Protein AF-R6ZSD1-F1 (afdb_monomer)

Radius of gyration: 19.57 Å; Cα contacts (8 Å, |Δi|>4): 59; chains: 1; bounding box: 49×36×55 Å

Mean predicted aligned error: 13.74 Å

Foldseek 3Di:
DDDDDDDDDDDVVPVCVPDDPCCVVVVDDDDDDDDPDPPCPPDPDDDPVDDLVVLALAEAEDELADDPVNQVVVVVCLVPDPRDPNRSVNYHYYYPPCRPHPDDPPDD

Secondary structure (DSSP, 8-state):
-----------GGGTTSS--TTHHHHT----------TT-TT---------GGGGTT-EEEEPTT--HHHHHHHHHHHHHSSS-HHHHTT-EEEE-TTTT-SS-----

Solvent-accessible surface area (backbone atoms only — not comparable to full-atom values): 7546 Å² total; per-residue (Å²): 134,87,81,82,81,84,81,84,82,75,68,72,80,58,83,55,78,82,70,71,84,60,55,81,75,66,69,74,87,83,88,88,83,79,87,91,49,99,85,56,82,86,64,90,74,84,87,76,84,74,61,68,74,80,45,51,62,36,74,46,70,37,59,36,84,60,50,71,71,56,51,54,51,52,52,48,54,60,69,73,42,91,61,55,65,83,34,56,76,42,45,45,81,44,73,31,96,47,54,82,50,95,66,77,84,78,84,128

Structure (mmCIF, N/CA/C/O backbone):
data_AF-R6ZSD1-F1
#
_entry.id   AF-R6ZSD1-F1
#
loop_
_atom_site.group_PDB
_atom_site.id
_atom_site.type_symbol
_atom_site.label_atom_id
_atom_site.label_alt_id
_atom_site.label_comp_id
_atom_site.label_asym_id
_atom_site.label_entity_id
_atom_site.label_seq_id
_atom_site.pdbx_PDB_ins_code
_atom_site.Cartn_x
_atom_site.Cartn_y
_atom_site.Cartn_z
_atom_site.occupancy
_atom_site.B_iso_or_equiv
_atom_site.auth_seq_id
_atom_site.auth_comp_id
_atom_site.auth_asym_id
_atom_site.auth_atom_id
_atom_site.pdbx_PDB_model_num
ATOM 1 N N . MET A 1 1 ? 34.520 -17.241 -35.904 1.00 38.81 1 MET A N 1
ATOM 2 C CA . MET A 1 1 ? 34.712 -17.523 -34.466 1.00 38.81 1 MET A CA 1
ATOM 3 C C . MET A 1 1 ? 33.345 -17.784 -33.869 1.00 38.81 1 MET A C 1
ATOM 5 O O . MET A 1 1 ? 32.506 -16.897 -33.919 1.00 38.81 1 MET A O 1
ATOM 9 N N . THR A 1 2 ? 33.086 -19.007 -33.418 1.00 40.81 2 THR A N 1
ATOM 10 C CA . THR A 1 2 ? 31.805 -19.404 -32.820 1.00 40.81 2 THR A CA 1
ATOM 11 C C . THR A 1 2 ? 31.854 -19.056 -31.338 1.00 40.81 2 THR A C 1
ATOM 13 O O . THR A 1 2 ? 32.604 -19.665 -30.580 1.00 40.81 2 THR A O 1
ATOM 16 N N . SER A 1 3 ? 31.120 -18.023 -30.936 1.00 41.31 3 SER A N 1
ATOM 17 C CA . SER A 1 3 ? 31.063 -17.571 -29.547 1.00 41.31 3 SER A CA 1
ATOM 18 C C . SER A 1 3 ? 30.230 -18.559 -28.730 1.00 41.31 3 SER A C 1
ATOM 20 O O . SER A 1 3 ? 29.029 -18.690 -28.958 1.00 41.31 3 SER A O 1
ATOM 22 N N . VAL A 1 4 ? 30.857 -19.262 -27.786 1.00 51.38 4 VAL A N 1
ATOM 23 C CA . VAL A 1 4 ? 30.139 -20.049 -26.775 1.00 51.38 4 VAL A CA 1
ATOM 24 C C . VAL A 1 4 ? 29.550 -19.062 -25.769 1.00 51.38 4 VAL A C 1
ATOM 26 O O . VAL A 1 4 ? 30.288 -18.349 -25.092 1.00 51.38 4 VAL A O 1
ATOM 29 N N . VAL A 1 5 ? 28.221 -18.977 -25.710 1.00 44.88 5 VAL A N 1
ATOM 30 C CA . VAL A 1 5 ? 27.514 -18.135 -24.739 1.00 44.88 5 VAL A CA 1
ATOM 31 C C . VAL A 1 5 ? 27.425 -18.902 -23.424 1.00 44.88 5 VAL A C 1
ATOM 33 O O . VAL A 1 5 ? 26.706 -19.894 -23.324 1.00 44.88 5 VAL A O 1
ATOM 36 N N . GLU A 1 6 ? 28.168 -18.453 -22.414 1.00 41.72 6 GLU A N 1
ATOM 37 C CA . GLU A 1 6 ? 28.053 -18.971 -21.051 1.00 41.72 6 GLU A CA 1
ATOM 38 C C . GLU A 1 6 ? 26.753 -18.438 -20.425 1.00 41.72 6 GLU A C 1
ATOM 40 O O . GLU A 1 6 ? 26.621 -17.256 -20.099 1.00 41.72 6 GLU A O 1
ATOM 45 N N . MET A 1 7 ? 25.753 -19.310 -20.308 1.00 42.19 7 MET A N 1
ATOM 46 C CA . MET A 1 7 ? 24.445 -18.978 -19.752 1.00 42.19 7 MET A CA 1
ATOM 47 C C . MET A 1 7 ? 24.515 -19.053 -18.219 1.00 42.19 7 MET A C 1
ATOM 49 O O . MET A 1 7 ? 24.557 -20.138 -17.643 1.00 42.19 7 MET A O 1
ATOM 53 N N . LYS A 1 8 ? 24.537 -17.902 -17.536 1.00 42.59 8 LYS A N 1
ATOM 54 C CA . LYS A 1 8 ? 24.422 -17.846 -16.069 1.00 42.59 8 LYS A CA 1
ATOM 55 C C . LYS A 1 8 ? 22.952 -17.729 -15.680 1.00 42.59 8 LYS A C 1
ATOM 57 O O . LYS A 1 8 ? 22.385 -16.639 -15.677 1.00 42.59 8 LYS A O 1
ATOM 62 N N . CYS A 1 9 ? 22.332 -18.866 -15.377 1.00 40.88 9 CYS A N 1
ATOM 63 C CA . CYS A 1 9 ? 20.987 -18.917 -14.812 1.00 40.88 9 CYS A CA 1
ATOM 64 C C . CYS A 1 9 ? 21.050 -18.651 -13.303 1.00 40.88 9 CYS A C 1
ATOM 66 O O . CYS A 1 9 ? 21.786 -19.321 -12.580 1.00 40.88 9 CYS A O 1
ATOM 68 N N . TYR A 1 10 ? 20.264 -17.685 -12.830 1.00 46.38 10 TYR A N 1
ATOM 69 C CA . TYR A 1 10 ? 20.072 -17.438 -11.404 1.00 46.38 10 TYR A CA 1
ATOM 70 C C . TYR A 1 10 ? 18.799 -18.143 -10.940 1.00 46.38 10 TYR A C 1
ATOM 72 O O . TYR A 1 10 ? 17.725 -17.928 -11.499 1.00 46.38 10 TYR A O 1
ATOM 80 N N . ASP A 1 11 ? 18.925 -18.976 -9.911 1.00 47.25 11 ASP A N 1
ATOM 81 C CA . ASP A 1 11 ? 17.793 -19.628 -9.263 1.00 47.25 11 ASP A CA 1
ATOM 82 C C . ASP A 1 11 ? 16.957 -18.580 -8.511 1.00 47.25 11 ASP A C 1
ATOM 84 O O . ASP A 1 11 ? 17.327 -18.104 -7.438 1.00 47.25 11 ASP A O 1
ATOM 88 N N . THR A 1 12 ? 15.810 -18.198 -9.071 1.00 44.28 12 THR A N 1
ATOM 89 C CA . THR A 1 12 ? 14.929 -17.180 -8.484 1.00 44.28 12 THR A CA 1
ATOM 90 C C . THR A 1 12 ? 14.315 -17.613 -7.153 1.00 44.28 12 THR A C 1
ATOM 92 O O . THR A 1 12 ? 13.792 -16.763 -6.432 1.00 44.28 12 THR A O 1
ATOM 95 N N . THR A 1 13 ? 14.417 -18.892 -6.767 1.00 46.09 13 THR A N 1
ATOM 96 C CA . THR A 1 13 ? 14.027 -19.345 -5.423 1.00 46.09 13 THR A CA 1
ATOM 97 C C . THR A 1 13 ? 14.934 -18.761 -4.333 1.00 46.09 13 THR A C 1
ATOM 99 O O . THR A 1 13 ? 14.542 -18.728 -3.166 1.00 46.09 13 THR A O 1
ATOM 102 N N . VAL A 1 14 ? 16.118 -18.236 -4.690 1.00 43.38 14 VAL A N 1
ATOM 103 C CA . VAL A 1 14 ? 17.074 -17.635 -3.743 1.00 43.38 14 VAL A CA 1
ATOM 104 C C . VAL A 1 14 ? 16.883 -16.137 -3.511 1.00 43.38 14 VAL A C 1
ATOM 106 O O . VAL A 1 14 ? 17.308 -15.639 -2.471 1.00 43.38 14 VAL A O 1
ATOM 109 N N . LEU A 1 15 ? 16.160 -15.425 -4.387 1.00 46.31 15 LEU A N 1
ATOM 110 C CA . LEU A 1 15 ? 15.874 -13.979 -4.268 1.00 46.31 15 LEU A CA 1
ATOM 111 C C . LEU A 1 15 ? 14.844 -13.643 -3.167 1.00 46.31 15 LEU A C 1
ATOM 113 O O . LEU A 1 15 ? 14.271 -12.558 -3.108 1.00 46.31 15 LEU A O 1
ATOM 117 N N . GLY A 1 16 ? 14.609 -14.592 -2.268 1.00 44.56 16 GLY A N 1
ATOM 118 C CA . GLY A 1 16 ? 13.767 -14.461 -1.093 1.00 44.56 16 GLY A CA 1
ATOM 119 C C . GLY A 1 16 ? 14.111 -15.475 -0.008 1.00 44.56 16 GLY A C 1
ATOM 120 O O . GLY A 1 16 ? 13.228 -15.819 0.771 1.00 44.56 16 GLY A O 1
ATOM 121 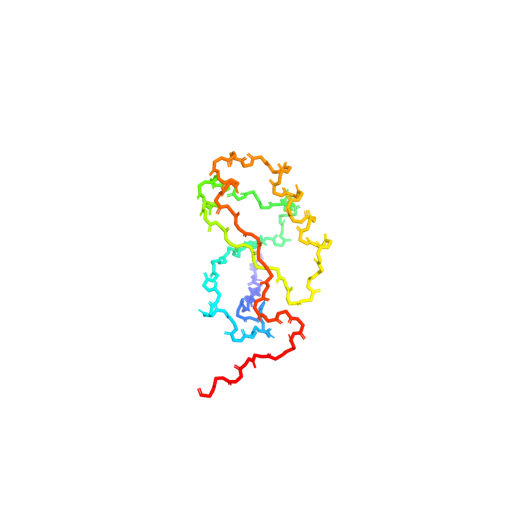N N . LYS A 1 17 ? 15.348 -15.995 0.035 1.00 39.41 17 LYS A N 1
ATOM 122 C CA . LYS A 1 17 ? 15.795 -16.999 1.019 1.00 39.41 17 LYS A CA 1
ATOM 123 C C . LYS A 1 17 ? 16.034 -16.385 2.406 1.00 39.41 17 LYS A C 1
ATOM 125 O O . LYS A 1 17 ? 17.141 -16.381 2.918 1.00 39.41 17 LYS A O 1
ATOM 130 N N . GLN A 1 18 ? 14.969 -15.845 2.983 1.00 45.56 18 GLN A N 1
ATOM 131 C CA . GLN A 1 18 ? 14.592 -15.935 4.396 1.00 45.56 18 GLN A CA 1
ATOM 132 C C . GLN A 1 18 ? 13.196 -15.307 4.498 1.00 45.56 18 GLN A C 1
ATOM 134 O O . GLN A 1 18 ? 13.009 -14.187 4.964 1.00 45.56 18 GLN A O 1
ATOM 139 N N . LYS A 1 19 ? 12.206 -16.001 3.933 1.00 50.28 19 LYS A N 1
ATOM 140 C CA . LYS A 1 19 ? 10.795 -15.614 4.008 1.00 50.28 19 LYS A CA 1
ATOM 141 C C . LYS A 1 19 ? 10.170 -16.404 5.148 1.00 50.28 19 LYS A C 1
ATOM 143 O O . LYS A 1 19 ? 10.218 -17.627 5.136 1.00 50.28 19 LYS A O 1
ATOM 148 N N . SER A 1 20 ? 9.675 -15.695 6.151 1.00 46.53 20 SER A N 1
ATOM 149 C CA . SER A 1 20 ? 8.941 -16.271 7.269 1.00 46.53 20 SER A CA 1
ATOM 150 C C . SER A 1 20 ? 7.602 -16.875 6.808 1.00 46.53 20 SER A C 1
ATOM 152 O O . SER A 1 20 ? 7.082 -16.516 5.749 1.00 46.53 20 SER A O 1
ATOM 154 N N . ASP A 1 21 ? 7.017 -17.737 7.644 1.00 51.78 21 ASP A N 1
ATOM 155 C CA . ASP A 1 21 ? 5.718 -18.410 7.453 1.00 51.78 21 ASP A CA 1
ATOM 156 C C . ASP A 1 21 ? 4.445 -17.532 7.232 1.00 51.78 21 ASP A C 1
ATOM 158 O O . ASP A 1 21 ? 3.426 -18.095 6.835 1.00 51.78 21 ASP A O 1
ATOM 162 N N . PRO A 1 22 ? 4.403 -16.189 7.417 1.00 53.38 22 PRO A N 1
ATOM 163 C CA . PRO A 1 22 ? 3.178 -15.386 7.241 1.00 53.38 22 PRO A CA 1
ATOM 164 C C . PRO A 1 22 ? 2.565 -15.334 5.844 1.00 53.38 22 PRO A C 1
ATOM 166 O O . PRO A 1 22 ? 1.481 -14.783 5.689 1.00 53.38 22 PRO A O 1
ATOM 169 N N . TRP A 1 23 ? 3.232 -15.860 4.820 1.00 56.97 23 TRP A N 1
ATOM 170 C CA . TRP A 1 23 ? 2.783 -15.741 3.431 1.00 56.97 23 TRP A CA 1
ATOM 171 C C . TRP A 1 23 ? 1.387 -16.345 3.205 1.00 56.97 23 TRP A C 1
ATOM 173 O O . TRP A 1 23 ? 0.504 -15.650 2.696 1.00 56.97 23 TRP A O 1
ATOM 183 N N . ASP A 1 24 ? 1.160 -17.598 3.604 1.00 52.72 24 ASP A N 1
ATOM 184 C CA . ASP A 1 24 ? -0.153 -18.240 3.430 1.00 52.72 24 ASP A CA 1
ATOM 185 C C . ASP A 1 24 ? -1.240 -17.563 4.277 1.00 52.72 24 ASP A C 1
ATOM 187 O O . ASP A 1 24 ? -2.421 -17.572 3.923 1.00 52.72 24 ASP A O 1
ATOM 191 N N . TYR A 1 25 ? -0.839 -16.923 5.377 1.00 54.56 25 TYR A N 1
ATOM 192 C CA . TYR A 1 25 ? -1.744 -16.195 6.257 1.00 54.56 25 TYR A CA 1
ATOM 193 C C . TYR A 1 25 ? -2.227 -14.875 5.634 1.00 54.56 25 TYR A C 1
ATOM 195 O O . TYR A 1 25 ? -3.399 -14.521 5.767 1.00 54.56 25 TYR A O 1
ATOM 203 N N . GLU A 1 26 ? -1.353 -14.154 4.927 1.00 54.00 26 GLU A N 1
ATOM 204 C CA . GLU A 1 26 ? -1.635 -12.802 4.423 1.00 54.00 26 GLU A CA 1
ATOM 205 C C . GLU A 1 26 ? -2.216 -12.773 2.993 1.00 54.00 26 GLU A C 1
ATOM 207 O O . GLU A 1 26 ? -2.629 -11.712 2.527 1.00 54.00 26 GLU A O 1
ATOM 212 N N . LYS A 1 27 ? -2.333 -13.932 2.317 1.00 60.88 27 LYS A N 1
ATOM 213 C CA . LYS A 1 27 ? -2.946 -14.097 0.974 1.00 60.88 27 LYS A CA 1
ATOM 214 C C . LYS A 1 27 ? -2.411 -13.112 -0.081 1.00 60.88 27 LYS A C 1
ATOM 216 O O . LYS A 1 27 ? -3.158 -12.591 -0.911 1.00 60.88 27 LYS A O 1
ATOM 221 N N . GLU A 1 28 ? -1.108 -12.852 -0.056 1.00 58.09 28 GLU A N 1
ATOM 222 C CA . GLU A 1 28 ? -0.469 -11.860 -0.925 1.00 58.09 28 GLU A CA 1
ATOM 223 C C . GLU A 1 28 ? -0.413 -12.291 -2.406 1.00 58.09 28 GLU A C 1
ATOM 225 O O . GLU A 1 28 ? -0.028 -13.417 -2.725 1.00 58.09 28 GLU A O 1
ATOM 230 N N . THR A 1 29 ? -0.684 -11.359 -3.331 1.00 57.94 29 THR A N 1
ATOM 231 C CA . THR A 1 29 ? -0.372 -11.508 -4.769 1.00 57.94 29 THR A CA 1
ATOM 232 C C . THR A 1 29 ? 0.926 -10.766 -5.097 1.00 57.94 29 THR A C 1
ATOM 234 O O . THR A 1 29 ? 1.060 -9.589 -4.770 1.00 57.94 29 THR A O 1
ATOM 237 N N . ARG A 1 30 ? 1.894 -11.429 -5.751 1.00 58.62 30 ARG A N 1
ATOM 238 C CA . ARG A 1 30 ? 3.207 -10.841 -6.085 1.00 58.6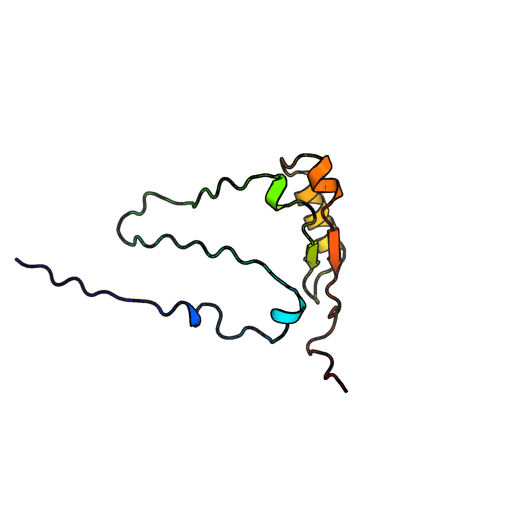2 30 ARG A CA 1
ATOM 239 C C . ARG A 1 30 ? 3.412 -10.715 -7.588 1.00 58.62 30 ARG A C 1
ATOM 241 O O . ARG A 1 30 ? 3.292 -11.696 -8.313 1.00 58.62 30 ARG A O 1
ATOM 248 N N . ILE A 1 31 ? 3.825 -9.528 -8.026 1.00 63.16 31 ILE A N 1
ATOM 249 C CA . ILE A 1 31 ? 4.297 -9.272 -9.389 1.00 63.16 31 ILE A CA 1
ATOM 250 C C . ILE A 1 31 ? 5.816 -9.093 -9.319 1.00 63.16 31 ILE A C 1
ATOM 252 O O . ILE A 1 31 ? 6.309 -8.062 -8.869 1.00 63.16 31 ILE A O 1
ATOM 256 N N . MET A 1 32 ? 6.568 -10.116 -9.728 1.00 59.88 32 MET A N 1
ATOM 257 C CA . MET A 1 32 ? 8.026 -10.041 -9.846 1.00 59.88 32 MET A CA 1
ATOM 258 C C . MET A 1 32 ? 8.385 -9.684 -11.285 1.00 59.88 32 MET A C 1
ATOM 260 O O . MET A 1 32 ? 8.097 -10.452 -12.199 1.00 59.88 32 MET A O 1
ATOM 264 N N . SER A 1 33 ? 9.026 -8.535 -11.477 1.00 57.94 33 SER A N 1
ATOM 265 C CA . SER A 1 33 ? 9.442 -8.064 -12.798 1.00 57.94 33 SER A CA 1
ATOM 266 C C . SER A 1 33 ? 10.957 -7.909 -12.825 1.00 57.94 33 SER A C 1
ATOM 268 O O . SER A 1 33 ? 11.529 -7.272 -11.943 1.00 57.94 33 SER A O 1
ATOM 270 N N . VAL A 1 34 ? 11.613 -8.518 -13.812 1.00 62.81 34 VAL A N 1
ATOM 271 C CA . VAL A 1 34 ? 13.075 -8.501 -13.954 1.00 62.81 34 VAL A CA 1
ATOM 272 C C . VAL A 1 34 ? 13.420 -8.124 -15.388 1.00 62.81 34 VAL A C 1
ATOM 274 O O . VAL A 1 34 ? 12.931 -8.742 -16.330 1.00 62.81 34 VAL A O 1
ATOM 277 N N . LEU A 1 35 ? 14.291 -7.128 -15.555 1.00 61.53 35 LEU A N 1
ATOM 278 C CA . LEU A 1 35 ? 14.908 -6.818 -16.842 1.00 61.53 35 LEU A CA 1
ATOM 279 C C . LEU A 1 35 ? 16.049 -7.816 -17.078 1.00 61.53 35 LEU A C 1
ATOM 281 O O . LEU A 1 35 ? 17.133 -7.680 -16.514 1.00 61.53 35 LEU A O 1
ATOM 285 N N . SER A 1 36 ? 15.819 -8.853 -17.882 1.00 59.34 36 SER A N 1
ATOM 286 C CA . SER A 1 36 ? 16.825 -9.886 -18.167 1.00 59.34 36 SER A CA 1
ATOM 287 C C . SER A 1 36 ? 17.767 -9.504 -19.316 1.00 59.34 36 SER A C 1
ATOM 289 O O . SER A 1 36 ? 17.986 -10.298 -20.225 1.00 59.34 36 SER A O 1
ATOM 291 N N . LEU A 1 37 ? 18.341 -8.297 -19.331 1.00 57.00 37 LEU A N 1
ATOM 292 C CA . LEU A 1 37 ? 19.237 -7.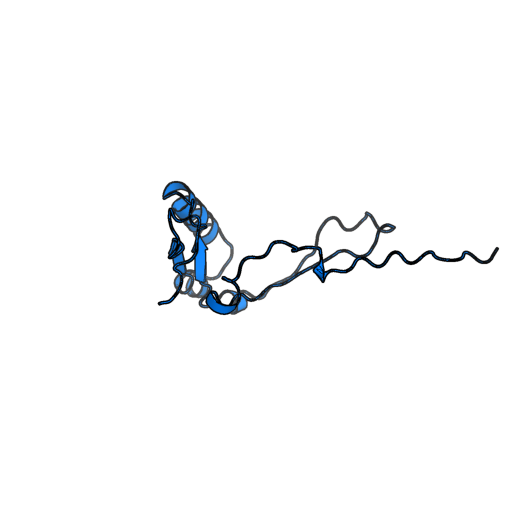899 -20.427 1.00 57.00 37 LEU A CA 1
ATOM 293 C C . LEU A 1 37 ? 20.487 -7.157 -19.933 1.00 57.00 37 LEU A C 1
ATOM 295 O O . LEU A 1 37 ? 20.480 -5.931 -19.851 1.00 57.00 37 LEU A O 1
ATOM 299 N N . PRO A 1 38 ? 21.611 -7.864 -19.694 1.00 52.16 38 PRO A N 1
ATOM 300 C CA . PRO A 1 38 ? 22.880 -7.223 -19.338 1.00 52.16 38 PRO A CA 1
ATOM 301 C C . PRO A 1 38 ? 23.486 -6.364 -20.468 1.00 52.16 38 PRO A C 1
ATOM 303 O O . PRO A 1 38 ? 24.389 -5.570 -20.210 1.00 52.16 38 PRO A O 1
ATOM 306 N N . TYR A 1 39 ? 22.990 -6.488 -21.707 1.00 50.75 39 TYR A N 1
ATOM 307 C CA . TYR A 1 39 ? 23.541 -5.818 -22.896 1.00 50.75 39 TYR A CA 1
ATOM 308 C C . TYR A 1 39 ? 22.716 -4.638 -23.421 1.00 50.75 39 TYR A C 1
ATOM 310 O O . TYR A 1 39 ? 23.178 -3.942 -24.320 1.00 50.75 39 TYR A O 1
ATOM 318 N N . ASN A 1 40 ? 21.523 -4.382 -22.876 1.00 50.19 40 ASN A N 1
ATOM 319 C CA . ASN A 1 40 ? 20.658 -3.300 -23.344 1.00 50.19 40 ASN A CA 1
ATOM 320 C C . ASN A 1 40 ? 20.330 -2.357 -22.180 1.00 50.19 40 ASN A C 1
ATOM 322 O O . ASN A 1 40 ? 19.246 -2.390 -21.610 1.00 50.19 40 ASN A O 1
ATOM 326 N N . ARG A 1 41 ? 21.313 -1.520 -21.815 1.00 54.19 41 ARG A N 1
ATOM 327 C CA . ARG A 1 41 ? 21.220 -0.515 -20.734 1.00 54.19 41 ARG A CA 1
ATOM 328 C C . ARG A 1 41 ? 20.232 0.623 -21.017 1.00 54.19 41 ARG A C 1
ATOM 330 O O . ARG A 1 41 ? 20.113 1.528 -20.206 1.00 54.19 41 ARG A O 1
ATOM 337 N N . ASN A 1 42 ? 19.538 0.598 -22.151 1.00 56.97 42 ASN A N 1
ATOM 338 C CA . ASN A 1 42 ? 18.702 1.711 -22.599 1.00 56.97 42 ASN A CA 1
ATOM 339 C C . ASN A 1 42 ? 17.309 1.736 -21.948 1.00 56.97 42 ASN A C 1
ATOM 341 O O . ASN A 1 42 ? 16.522 2.630 -22.239 1.00 56.97 42 ASN A O 1
ATOM 345 N N . TRP A 1 43 ? 16.982 0.749 -21.112 1.00 56.22 43 TRP A N 1
ATOM 346 C CA . TRP A 1 43 ? 15.676 0.622 -20.472 1.00 56.22 43 TRP A CA 1
ATOM 347 C C . TRP A 1 43 ? 15.882 0.708 -18.960 1.00 56.22 43 TRP A C 1
ATOM 349 O O . TRP A 1 43 ? 16.267 -0.267 -18.321 1.00 56.22 43 TRP A O 1
ATOM 359 N N . GLU A 1 44 ? 15.683 1.903 -18.405 1.00 62.00 44 GLU A N 1
ATOM 360 C CA . GLU A 1 44 ? 15.893 2.191 -16.977 1.00 62.00 44 GLU A CA 1
ATOM 361 C C . GLU A 1 44 ? 14.695 1.797 -16.102 1.00 62.00 44 GLU A C 1
ATOM 363 O O . GLU A 1 44 ? 14.802 1.763 -14.877 1.00 62.00 44 GLU A O 1
ATOM 368 N N . TYR A 1 45 ? 13.551 1.485 -16.716 1.00 55.94 45 TYR A N 1
ATOM 369 C CA . TYR A 1 45 ? 12.313 1.210 -16.000 1.00 55.94 45 TYR A CA 1
ATOM 370 C C . TYR A 1 45 ? 11.456 0.139 -16.677 1.00 55.94 45 TYR A C 1
ATOM 372 O O . TYR A 1 45 ? 11.542 -0.121 -17.878 1.00 55.94 45 TYR A O 1
ATOM 380 N N . LEU A 1 46 ? 10.603 -0.473 -15.859 1.00 62.91 46 LEU A N 1
ATOM 381 C CA . LEU A 1 46 ? 9.520 -1.354 -16.272 1.00 62.91 46 LEU A CA 1
ATOM 382 C C . LEU A 1 46 ? 8.215 -0.562 -16.174 1.00 62.91 46 LEU A C 1
ATOM 384 O O . LEU A 1 46 ? 7.791 -0.209 -15.076 1.00 62.91 46 LEU A O 1
ATOM 388 N N . ASP A 1 47 ? 7.587 -0.280 -17.312 1.00 66.75 47 ASP A N 1
ATOM 389 C CA . ASP A 1 47 ? 6.236 0.284 -17.348 1.00 66.75 47 ASP A CA 1
ATOM 390 C C . ASP A 1 47 ? 5.211 -0.858 -17.308 1.00 66.75 47 ASP A C 1
ATOM 392 O O . ASP A 1 47 ? 5.057 -1.609 -18.272 1.00 66.75 47 ASP A O 1
ATOM 396 N N . LEU A 1 48 ? 4.536 -1.017 -16.169 1.00 70.06 48 LEU A N 1
ATOM 397 C CA . LEU A 1 48 ? 3.591 -2.112 -15.935 1.00 70.06 48 LEU A CA 1
ATOM 398 C C . LEU A 1 48 ? 2.159 -1.802 -16.401 1.00 70.06 48 LEU A C 1
ATOM 400 O O . LEU A 1 48 ? 1.348 -2.725 -16.454 1.00 70.06 48 LEU A O 1
ATOM 404 N N . ARG A 1 49 ? 1.831 -0.534 -16.709 1.00 69.31 49 ARG A N 1
ATOM 405 C CA . ARG A 1 49 ? 0.492 -0.061 -17.142 1.00 69.31 49 ARG A CA 1
ATOM 406 C C . ARG A 1 49 ? -0.688 -0.773 -16.465 1.00 69.31 49 ARG A C 1
ATOM 408 O O . ARG A 1 49 ? -1.614 -1.258 -17.119 1.00 69.31 49 ARG A O 1
ATOM 415 N N . LEU A 1 50 ? -0.639 -0.864 -15.141 1.00 80.69 50 LEU A N 1
ATOM 416 C CA . LEU A 1 50 ? -1.646 -1.559 -14.346 1.00 80.69 50 LEU A CA 1
ATOM 417 C C . LEU A 1 50 ? -2.995 -0.825 -14.433 1.00 80.69 50 LEU A C 1
ATOM 419 O O . LEU A 1 50 ? -3.065 0.384 -14.219 1.00 80.69 50 LEU A O 1
ATOM 423 N N . LYS A 1 51 ? -4.081 -1.550 -14.734 1.00 86.25 51 LYS A N 1
ATOM 424 C CA . LYS A 1 51 ? -5.434 -0.973 -14.713 1.00 86.25 51 LYS A CA 1
ATOM 425 C C . LYS A 1 51 ? -5.836 -0.604 -13.275 1.00 86.25 51 LYS A C 1
ATOM 427 O O . LYS A 1 51 ? -5.618 -1.433 -12.389 1.00 86.25 51 LYS A O 1
ATOM 432 N N . PRO A 1 52 ? -6.504 0.547 -13.049 1.00 86.62 52 PRO A N 1
ATOM 433 C CA . PRO A 1 52 ? -6.948 0.967 -11.715 1.00 86.62 52 PRO A CA 1
ATOM 434 C C . PRO A 1 52 ? -7.776 -0.083 -10.964 1.00 86.62 52 PRO A C 1
ATOM 436 O O . PRO A 1 52 ? -7.655 -0.226 -9.754 1.00 86.62 52 PRO A O 1
ATOM 439 N N . GLU A 1 53 ? -8.564 -0.872 -11.694 1.00 89.50 53 GLU A N 1
ATOM 440 C CA . GLU A 1 53 ? -9.418 -1.921 -11.131 1.00 89.50 53 GLU A CA 1
ATOM 441 C C . GLU A 1 53 ? -8.645 -2.993 -10.343 1.00 89.50 53 GLU A C 1
ATOM 443 O O . GLU A 1 53 ? -9.186 -3.571 -9.408 1.00 89.50 53 GLU A O 1
ATOM 448 N N . MET A 1 54 ? -7.361 -3.229 -10.643 1.00 86.81 54 MET A N 1
ATOM 449 C CA . MET A 1 54 ? -6.551 -4.194 -9.879 1.00 86.81 54 MET A CA 1
ATOM 450 C C . MET A 1 54 ? -6.274 -3.754 -8.438 1.00 86.81 54 MET A C 1
ATOM 452 O O . MET A 1 54 ? -5.873 -4.577 -7.621 1.00 86.81 54 MET A O 1
ATOM 456 N N . PHE A 1 55 ? -6.480 -2.474 -8.125 1.00 90.31 55 PHE A N 1
ATOM 457 C CA . PHE A 1 55 ? -6.331 -1.936 -6.776 1.00 90.31 55 PHE A CA 1
ATOM 458 C C . PHE A 1 55 ? -7.654 -1.931 -5.998 1.00 90.31 55 PHE A C 1
ATOM 460 O O . PHE A 1 55 ? -7.661 -1.562 -4.823 1.00 90.31 55 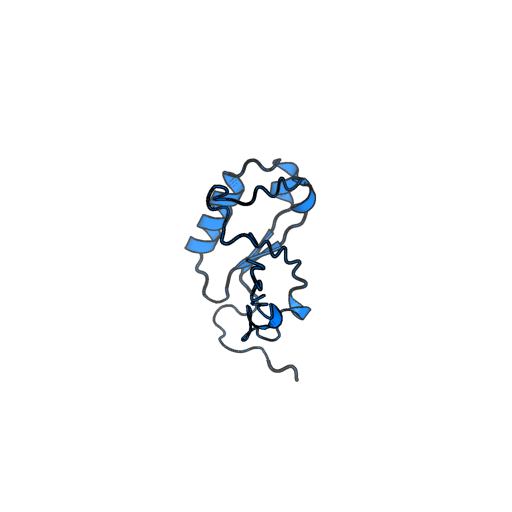PHE A O 1
ATOM 467 N N . ARG A 1 56 ? -8.774 -2.339 -6.614 1.00 92.62 56 ARG A N 1
ATOM 468 C CA . ARG A 1 56 ? -10.066 -2.394 -5.927 1.00 92.62 56 ARG A CA 1
ATOM 469 C C . ARG A 1 56 ? -10.004 -3.402 -4.781 1.00 92.62 56 ARG A C 1
ATOM 471 O O . ARG A 1 56 ? -9.637 -4.558 -4.974 1.00 92.62 56 ARG A O 1
ATOM 478 N N . GLY A 1 57 ? -10.373 -2.955 -3.585 1.00 92.12 57 GLY A N 1
ATOM 479 C CA . GLY A 1 57 ? -10.320 -3.773 -2.374 1.00 92.12 57 GLY A CA 1
ATOM 480 C C . GLY A 1 57 ? -8.899 -4.092 -1.900 1.00 92.12 57 GLY A C 1
ATOM 481 O O . GLY A 1 57 ? -8.725 -5.023 -1.112 1.00 92.12 57 GLY A O 1
ATOM 482 N N . LEU A 1 58 ? -7.877 -3.363 -2.373 1.00 91.56 58 LEU A N 1
ATOM 483 C CA . LEU A 1 58 ? -6.507 -3.559 -1.910 1.00 91.56 58 LEU A CA 1
ATOM 484 C C . LEU A 1 58 ? -6.421 -3.326 -0.397 1.00 91.56 58 LEU A C 1
ATOM 486 O O . LEU A 1 58 ? -6.844 -2.297 0.132 1.00 91.56 58 LEU A O 1
ATOM 490 N N . LYS A 1 59 ? -5.794 -4.276 0.291 1.00 91.12 59 LYS A N 1
ATOM 491 C CA . LYS A 1 59 ? -5.480 -4.183 1.711 1.00 91.12 59 LYS A CA 1
ATOM 492 C C . LYS A 1 59 ? -3.980 -3.997 1.899 1.00 91.12 59 LYS A C 1
ATOM 494 O O . LYS A 1 59 ? -3.195 -4.881 1.569 1.00 91.12 59 LYS A O 1
ATOM 499 N N . ILE A 1 60 ? -3.582 -2.850 2.437 1.00 89.44 60 ILE A N 1
ATOM 500 C CA . ILE A 1 60 ? -2.193 -2.509 2.738 1.00 89.44 60 ILE A CA 1
ATOM 501 C C . ILE A 1 60 ? -1.942 -2.789 4.220 1.00 89.44 60 ILE A C 1
ATOM 503 O O . ILE A 1 60 ? -2.460 -2.094 5.095 1.00 89.44 60 ILE A O 1
ATOM 507 N N . ILE A 1 61 ? -1.122 -3.799 4.507 1.00 87.19 61 ILE A N 1
ATOM 508 C CA . ILE A 1 61 ? -0.706 -4.132 5.871 1.00 87.19 61 ILE A CA 1
ATOM 509 C C . ILE A 1 61 ? 0.646 -3.482 6.164 1.00 87.19 61 ILE A C 1
ATOM 511 O O . ILE A 1 61 ? 1.661 -3.781 5.537 1.00 87.19 61 ILE A O 1
ATOM 515 N N . LEU A 1 62 ? 0.676 -2.578 7.139 1.00 86.25 62 LEU A N 1
ATOM 516 C CA . LEU A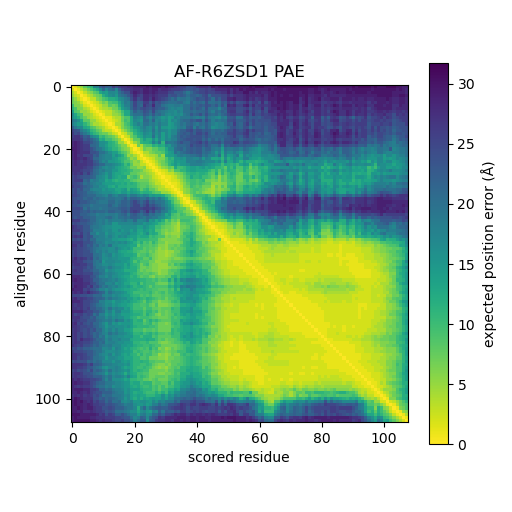 1 62 ? 1.900 -1.918 7.574 1.00 86.25 62 LEU A CA 1
ATOM 517 C C . LEU A 1 62 ? 2.759 -2.871 8.406 1.00 86.25 62 LEU A C 1
ATOM 519 O O . LEU A 1 62 ? 2.250 -3.573 9.282 1.00 86.25 62 LEU A O 1
ATOM 523 N N . SER A 1 63 ? 4.080 -2.810 8.196 1.00 81.56 63 SER A N 1
ATOM 524 C CA . SER A 1 63 ? 5.074 -3.585 8.953 1.00 81.56 63 SER A CA 1
ATOM 525 C C . SER A 1 63 ? 4.814 -3.533 10.471 1.00 81.56 63 SER A C 1
ATOM 527 O O . SER A 1 63 ? 4.448 -2.462 10.969 1.00 81.56 63 SER A O 1
ATOM 529 N N . PRO A 1 64 ? 5.079 -4.621 11.224 1.00 81.12 64 PRO A N 1
ATOM 530 C CA . PRO A 1 64 ? 4.936 -4.687 12.684 1.00 81.12 64 PRO A CA 1
ATOM 531 C C . PRO A 1 64 ? 5.589 -3.550 13.478 1.00 81.12 64 PRO A C 1
ATOM 533 O O . PRO A 1 64 ? 5.153 -3.230 14.583 1.00 81.12 64 PRO A O 1
ATOM 536 N N . TRP A 1 65 ? 6.629 -2.935 12.918 1.00 83.25 65 TRP A N 1
ATOM 537 C CA . TRP A 1 65 ? 7.384 -1.841 13.536 1.00 83.25 65 TRP A CA 1
ATOM 538 C C . TRP A 1 65 ? 6.997 -0.463 12.985 1.00 83.25 65 TRP A C 1
ATOM 540 O O . TRP A 1 65 ? 7.649 0.540 13.275 1.00 83.25 65 TRP A O 1
ATOM 550 N N . SER A 1 66 ? 5.944 -0.393 12.167 1.00 85.62 66 SER A N 1
ATOM 551 C CA . SER A 1 66 ? 5.456 0.860 11.599 1.00 85.62 66 SER A CA 1
ATOM 552 C C . SER A 1 66 ? 4.839 1.750 12.667 1.00 85.62 66 SER A C 1
ATOM 554 O O . SER A 1 66 ? 4.072 1.316 13.530 1.00 85.62 66 SER A O 1
ATOM 556 N N . THR A 1 67 ? 5.149 3.035 12.562 1.00 91.06 67 THR A N 1
ATOM 557 C CA . THR A 1 67 ? 4.605 4.082 13.421 1.00 91.06 67 THR A CA 1
ATOM 558 C C . THR A 1 67 ? 3.354 4.697 12.803 1.00 91.06 67 THR A C 1
ATOM 560 O O . THR A 1 67 ? 3.087 4.537 11.612 1.00 91.06 67 THR A O 1
ATOM 563 N N . GLN A 1 68 ? 2.609 5.454 13.608 1.00 92.56 68 GLN A N 1
ATOM 564 C CA . GLN A 1 68 ? 1.468 6.233 13.126 1.00 92.56 68 GLN A CA 1
ATOM 565 C C . GLN A 1 68 ? 1.870 7.224 12.023 1.00 92.56 68 GLN A C 1
ATOM 567 O O . GLN A 1 68 ? 1.231 7.268 10.980 1.00 92.56 68 GLN A O 1
ATOM 572 N N . LYS A 1 69 ? 3.027 7.881 12.171 1.00 94.19 69 LYS A N 1
ATOM 573 C CA . LYS A 1 69 ? 3.607 8.745 11.133 1.00 94.19 69 LYS A CA 1
ATOM 574 C C . LYS A 1 69 ? 3.797 8.030 9.787 1.00 94.19 69 LYS A C 1
ATOM 576 O O . LYS A 1 69 ? 3.623 8.633 8.735 1.00 94.19 69 LYS A O 1
ATOM 581 N N . ARG A 1 70 ? 4.171 6.742 9.792 1.00 89.12 70 ARG A N 1
ATOM 582 C CA . ARG A 1 70 ? 4.281 5.962 8.546 1.00 89.12 70 ARG A CA 1
ATOM 583 C C . ARG A 1 70 ? 2.915 5.664 7.934 1.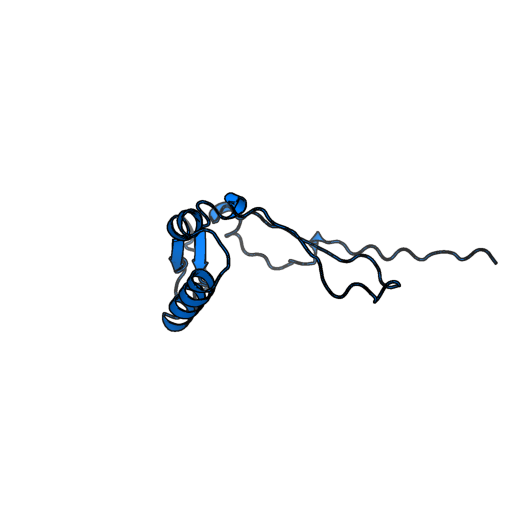00 89.12 70 ARG A C 1
ATOM 585 O O . ARG A 1 70 ? 2.820 5.668 6.715 1.00 89.12 70 ARG A O 1
ATOM 592 N N . LYS A 1 71 ? 1.887 5.421 8.751 1.00 93.12 71 LYS A N 1
ATOM 593 C CA . LYS A 1 71 ? 0.509 5.240 8.270 1.00 93.12 71 LYS A CA 1
ATOM 594 C C . LYS A 1 71 ? 0.019 6.493 7.547 1.00 93.12 71 LYS A C 1
ATOM 596 O O . LYS A 1 71 ? -0.373 6.393 6.394 1.00 93.12 71 LYS A O 1
ATOM 601 N N . GLU A 1 72 ? 0.171 7.652 8.179 1.00 96.00 72 GLU A N 1
ATOM 602 C CA . GLU A 1 72 ? -0.206 8.956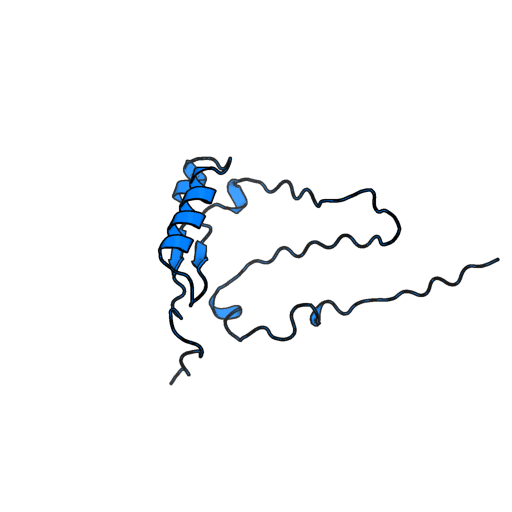 7.612 1.00 96.00 72 GLU A CA 1
ATOM 603 C C . GLU A 1 72 ? 0.532 9.253 6.301 1.00 96.00 72 GLU A C 1
ATOM 605 O O . GLU A 1 72 ? -0.050 9.775 5.357 1.00 96.00 72 GLU A O 1
ATOM 610 N N . MET A 1 73 ? 1.806 8.865 6.198 1.00 94.94 73 MET A N 1
ATOM 611 C CA . MET A 1 73 ? 2.568 8.994 4.952 1.00 94.94 73 MET A CA 1
ATOM 612 C C . MET A 1 73 ? 1.993 8.122 3.824 1.00 94.94 73 MET A C 1
ATOM 614 O O . MET A 1 73 ? 1.903 8.577 2.688 1.00 94.94 73 MET A O 1
ATOM 618 N N . VAL A 1 74 ? 1.598 6.879 4.120 1.00 92.31 74 VAL A N 1
ATOM 619 C CA . VAL A 1 74 ? 0.974 5.985 3.128 1.00 92.31 74 VAL A CA 1
ATOM 620 C C . VAL A 1 74 ? -0.408 6.500 2.724 1.00 92.31 74 VAL A C 1
ATOM 622 O O . VAL A 1 74 ? -0.745 6.470 1.544 1.00 92.31 74 VAL A O 1
ATOM 625 N N . GLU A 1 75 ? -1.183 7.016 3.678 1.00 94.75 75 GLU A N 1
ATOM 626 C CA . GLU A 1 75 ? -2.464 7.684 3.416 1.00 94.75 75 GLU A CA 1
ATOM 627 C C . GLU A 1 75 ? -2.278 8.908 2.509 1.00 94.75 75 GLU A C 1
ATOM 629 O O . GLU A 1 75 ? -3.038 9.076 1.559 1.00 94.75 75 GLU A O 1
ATOM 634 N N . GLY A 1 76 ? -1.224 9.702 2.735 1.00 95.06 76 GLY A N 1
ATOM 635 C CA . GLY A 1 76 ? -0.841 10.818 1.868 1.00 95.06 76 GLY A CA 1
ATOM 636 C C . GLY A 1 76 ? -0.532 10.374 0.438 1.00 95.06 76 GLY A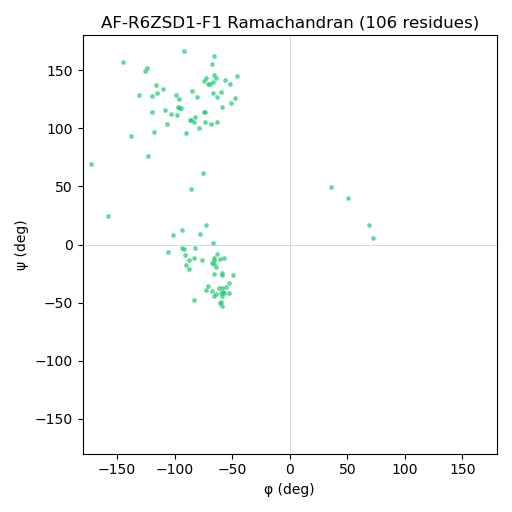 C 1
ATOM 637 O O . GLY A 1 76 ? -1.117 10.896 -0.504 1.00 95.06 76 GLY A O 1
ATOM 638 N N . PHE A 1 77 ? 0.295 9.338 0.259 1.00 93.12 77 PHE A N 1
ATOM 639 C CA . PHE A 1 77 ? 0.575 8.799 -1.080 1.00 93.12 77 PHE A CA 1
ATOM 640 C C . PHE A 1 77 ? -0.673 8.268 -1.787 1.00 93.12 77 PHE A C 1
ATOM 642 O O . PHE A 1 77 ? -0.809 8.425 -3.000 1.00 93.12 77 PHE A O 1
ATOM 649 N N . LEU A 1 78 ? -1.589 7.637 -1.050 1.00 93.56 78 LEU A N 1
ATOM 650 C CA . LEU A 1 78 ? -2.852 7.179 -1.615 1.00 93.56 78 LEU A CA 1
ATOM 651 C C . LEU A 1 78 ? -3.724 8.365 -2.048 1.00 93.56 78 LEU A C 1
ATOM 653 O O . LEU A 1 78 ? -4.270 8.341 -3.154 1.00 93.56 78 LEU A O 1
ATOM 657 N N . ALA A 1 79 ? -3.825 9.402 -1.213 1.00 93.62 79 ALA A N 1
ATOM 658 C CA . ALA A 1 79 ? -4.568 10.619 -1.523 1.00 93.62 79 ALA A CA 1
ATOM 659 C C . ALA A 1 79 ? -4.019 11.304 -2.786 1.00 93.62 79 ALA A C 1
ATOM 661 O O . ALA A 1 79 ? -4.804 11.618 -3.684 1.00 93.62 79 ALA A O 1
ATOM 662 N N . ASP A 1 80 ? -2.694 11.410 -2.897 1.00 95.31 80 ASP A N 1
ATOM 663 C CA . ASP A 1 80 ? -1.989 12.060 -4.009 1.00 95.31 80 ASP A CA 1
ATOM 664 C C . ASP A 1 80 ? -1.952 11.220 -5.300 1.00 95.31 80 ASP A C 1
ATOM 666 O O . ASP A 1 80 ? -1.612 11.732 -6.365 1.00 95.31 80 ASP A O 1
ATOM 670 N N . SER A 1 81 ? -2.293 9.927 -5.240 1.00 91.62 81 SER A N 1
ATOM 671 C CA . SER A 1 81 ? -2.253 9.049 -6.417 1.00 91.62 81 SER A CA 1
ATOM 672 C C . SER A 1 81 ? -3.301 9.413 -7.480 1.00 91.62 81 SER A C 1
ATOM 674 O O . SER A 1 81 ? -4.376 9.928 -7.176 1.00 91.62 81 SER A O 1
ATOM 676 N N . GLU A 1 82 ? -3.044 9.054 -8.738 1.00 91.81 82 GLU A N 1
ATOM 677 C CA . GLU A 1 82 ? -3.978 9.257 -9.863 1.00 91.81 82 GLU A CA 1
ATOM 678 C C . GLU A 1 82 ? -5.123 8.223 -9.912 1.00 91.81 82 GLU A C 1
ATOM 680 O O . GLU A 1 82 ? -5.868 8.146 -10.891 1.00 91.81 82 GLU A O 1
ATOM 685 N N . LEU A 1 83 ? -5.280 7.394 -8.872 1.00 93.38 83 LEU A N 1
ATOM 686 C CA . LEU A 1 83 ? -6.362 6.414 -8.820 1.00 93.38 83 LEU A CA 1
ATOM 687 C C . LEU A 1 83 ? -7.736 7.113 -8.773 1.00 93.38 83 LEU A C 1
ATOM 689 O O . LEU A 1 83 ? -7.889 8.131 -8.091 1.00 93.38 83 LEU A O 1
ATOM 693 N N . PRO A 1 84 ? -8.769 6.556 -9.431 1.00 95.94 84 PRO A N 1
ATOM 694 C CA . PRO A 1 84 ? -10.138 7.033 -9.272 1.00 95.94 84 PRO A CA 1
ATOM 695 C C . PRO A 1 84 ? -10.568 7.005 -7.802 1.00 95.94 84 PRO A C 1
ATOM 697 O O . PRO A 1 84 ? -10.251 6.054 -7.083 1.00 95.94 84 PRO A O 1
ATOM 700 N N . GLN A 1 85 ? -11.327 8.013 -7.361 1.00 95.88 85 GLN A N 1
ATOM 701 C CA . GLN A 1 85 ? -11.764 8.115 -5.963 1.00 95.88 85 GLN A CA 1
ATOM 702 C C . GLN A 1 85 ? -12.542 6.869 -5.513 1.00 95.88 85 GLN A C 1
ATOM 704 O O . GLN A 1 85 ? -12.255 6.315 -4.460 1.00 95.88 85 GLN A O 1
ATOM 709 N N . GLU A 1 86 ? -13.417 6.347 -6.375 1.00 96.81 86 GLU A N 1
ATOM 710 C CA . GLU A 1 86 ? -14.166 5.108 -6.129 1.00 96.81 86 GLU A CA 1
ATOM 711 C C . GLU A 1 86 ? -13.288 3.870 -5.878 1.00 96.81 86 GLU A C 1
ATOM 713 O O . GLU A 1 86 ? -13.743 2.918 -5.253 1.00 96.81 86 GLU A O 1
ATOM 718 N N . ILE A 1 87 ? -12.045 3.852 -6.374 1.00 96.50 87 ILE A N 1
ATOM 719 C CA . ILE A 1 87 ? -11.074 2.790 -6.093 1.00 96.50 87 ILE A CA 1
ATOM 720 C C . ILE A 1 87 ? -10.393 3.085 -4.764 1.00 96.50 87 ILE A C 1
ATOM 722 O O . ILE A 1 87 ? -10.337 2.195 -3.917 1.00 96.50 87 ILE A O 1
ATOM 726 N N . LYS A 1 88 ? -9.925 4.326 -4.557 1.00 96.12 88 LYS A N 1
ATOM 727 C CA . LYS A 1 88 ? -9.282 4.765 -3.307 1.00 96.12 88 LYS A CA 1
ATOM 728 C C . LYS A 1 88 ? -10.149 4.460 -2.086 1.00 96.12 88 LYS A C 1
ATOM 730 O O . LYS A 1 88 ? -9.633 3.938 -1.105 1.00 96.12 88 LYS A O 1
ATOM 735 N N . ASP A 1 89 ? -11.457 4.686 -2.188 1.00 96.88 89 ASP A N 1
ATOM 736 C CA . ASP A 1 89 ? -12.431 4.442 -1.116 1.00 96.88 89 ASP A CA 1
ATOM 737 C C . ASP A 1 89 ? -12.548 2.956 -0.724 1.00 96.88 89 ASP A C 1
ATOM 739 O O . ASP A 1 89 ? -13.008 2.630 0.369 1.00 96.88 89 ASP A O 1
ATOM 743 N N . THR A 1 90 ? -12.116 2.038 -1.597 1.00 97.06 90 THR A N 1
ATOM 744 C CA . THR A 1 90 ? -12.088 0.591 -1.312 1.00 97.06 90 THR A CA 1
ATOM 745 C C . THR A 1 90 ? -10.766 0.115 -0.713 1.00 97.06 90 THR A C 1
ATOM 747 O O . THR A 1 90 ? -10.672 -1.040 -0.294 1.00 97.06 90 THR A O 1
ATOM 750 N N . ILE A 1 91 ? -9.739 0.970 -0.684 1.00 96.31 91 ILE A N 1
ATOM 751 C CA . ILE A 1 91 ? -8.410 0.614 -0.189 1.00 96.31 91 ILE A CA 1
ATOM 752 C C . ILE A 1 91 ? -8.374 0.781 1.327 1.00 96.31 91 ILE A C 1
ATOM 754 O O . ILE A 1 91 ? -8.777 1.803 1.877 1.00 96.31 91 ILE A O 1
ATOM 758 N N . THR A 1 92 ? -7.851 -0.229 2.016 1.00 95.62 92 THR A N 1
ATOM 759 C CA . THR A 1 92 ? -7.732 -0.231 3.479 1.00 95.62 92 THR A CA 1
ATOM 760 C C . THR A 1 92 ? -6.271 -0.268 3.897 1.00 95.62 92 THR A C 1
ATOM 762 O O . THR A 1 92 ? -5.470 -0.999 3.317 1.00 95.62 92 THR A O 1
ATOM 765 N N . ILE A 1 93 ? -5.910 0.525 4.909 1.00 94.38 93 ILE A N 1
ATOM 766 C CA . ILE A 1 93 ? -4.556 0.564 5.473 1.00 94.38 93 ILE A CA 1
ATOM 767 C C . ILE A 1 93 ? -4.633 0.179 6.950 1.00 94.38 93 ILE A C 1
ATOM 769 O O . ILE A 1 93 ? -5.190 0.910 7.772 1.00 94.38 93 ILE A O 1
ATOM 773 N N . GLU A 1 94 ? -4.038 -0.958 7.301 1.00 91.75 94 GLU A N 1
ATOM 774 C CA . GLU A 1 94 ? -4.081 -1.522 8.651 1.00 91.75 94 GLU A CA 1
ATOM 775 C C . GLU A 1 94 ? -2.675 -1.756 9.205 1.00 91.75 94 GLU A C 1
ATOM 777 O O . GLU A 1 94 ? -1.721 -2.009 8.472 1.00 91.75 94 GLU A O 1
ATOM 782 N N . PHE A 1 95 ? -2.526 -1.702 10.529 1.00 88.44 95 PHE A N 1
ATOM 783 C CA . PHE A 1 95 ? -1.311 -2.214 11.158 1.00 88.44 95 PHE A CA 1
ATOM 784 C C . PHE A 1 95 ? -1.309 -3.740 11.117 1.00 88.44 95 PHE A C 1
ATOM 786 O O . PHE A 1 95 ? -2.346 -4.362 11.342 1.00 88.44 95 PHE A O 1
ATOM 793 N N . SER A 1 96 ? -0.134 -4.339 10.914 1.00 83.62 96 SER A N 1
ATOM 794 C CA . SER A 1 96 ? 0.029 -5.781 11.088 1.00 83.62 96 SER A CA 1
ATOM 795 C C . SER A 1 96 ? -0.493 -6.226 12.456 1.00 83.62 96 SER A C 1
ATOM 797 O O . SER A 1 96 ? -0.208 -5.611 13.488 1.00 83.62 96 SER A O 1
ATOM 799 N N . THR A 1 97 ? -1.202 -7.352 12.477 1.00 81.56 97 THR A N 1
ATOM 800 C CA . THR A 1 97 ? -1.631 -8.047 13.702 1.00 81.56 97 THR A CA 1
ATOM 801 C C . THR A 1 97 ? -0.446 -8.497 14.569 1.00 81.56 97 THR A C 1
ATOM 803 O O . THR A 1 97 ? -0.613 -8.829 15.745 1.00 81.56 97 THR A O 1
ATOM 806 N N . LEU A 1 98 ? 0.769 -8.456 14.014 1.00 78.56 98 LEU A N 1
ATOM 807 C CA . LEU A 1 98 ? 2.030 -8.732 14.690 1.00 78.56 98 LEU A CA 1
ATOM 808 C C . LEU A 1 98 ? 2.706 -7.466 15.246 1.00 78.56 98 LEU A C 1
ATOM 810 O O . LEU A 1 98 ? 3.870 -7.532 15.628 1.00 78.56 98 LEU A O 1
ATOM 814 N N . LYS A 1 99 ? 2.025 -6.309 15.306 1.00 77.19 99 LYS A N 1
ATOM 815 C CA . LYS A 1 99 ? 2.606 -5.042 15.790 1.00 77.19 99 LYS A CA 1
ATOM 816 C C . LYS A 1 99 ? 3.362 -5.211 17.113 1.00 77.19 99 LYS A C 1
ATOM 818 O O . LYS A 1 99 ? 2.813 -5.710 18.094 1.00 77.19 99 LYS A O 1
ATOM 823 N N . GLY A 1 100 ? 4.623 -4.777 17.132 1.00 70.50 100 GLY A N 1
ATOM 824 C CA . GLY A 1 100 ? 5.500 -4.875 18.303 1.00 70.50 100 GLY A CA 1
ATOM 825 C C . GLY A 1 100 ? 6.008 -6.286 18.636 1.00 70.50 100 GLY A C 1
ATOM 826 O O . GLY A 1 100 ? 6.653 -6.459 19.669 1.00 70.50 100 GLY A O 1
ATOM 827 N N . LYS A 1 101 ? 5.727 -7.297 17.804 1.00 69.94 101 LYS A N 1
ATOM 828 C CA . LYS A 1 101 ? 6.133 -8.691 18.024 1.00 69.94 101 LYS A CA 1
ATOM 829 C C . LYS A 1 101 ? 7.203 -9.101 17.016 1.00 69.94 101 LYS A C 1
ATOM 831 O O . LYS A 1 101 ? 7.076 -8.861 15.820 1.00 69.94 101 LYS A O 1
ATOM 836 N N . LEU A 1 102 ? 8.252 -9.750 17.522 1.00 59.12 102 LEU A N 1
ATOM 837 C CA . LEU A 1 102 ? 9.334 -10.322 16.712 1.00 59.12 102 LEU A CA 1
ATOM 838 C C . LEU A 1 102 ? 9.020 -11.761 16.253 1.00 59.12 102 LEU A C 1
ATOM 840 O O . LEU A 1 102 ? 9.595 -12.233 15.279 1.00 59.12 102 LEU A O 1
ATOM 844 N N . HIS A 1 103 ? 8.100 -12.444 16.947 1.00 54.91 103 HIS A N 1
ATOM 845 C CA . HIS A 1 103 ? 7.743 -13.846 16.721 1.00 54.91 103 HIS A CA 1
ATOM 846 C C . HIS A 1 103 ? 6.241 -14.033 16.491 1.00 54.91 103 HIS A C 1
ATOM 848 O O . HIS A 1 103 ? 5.411 -13.306 17.045 1.00 54.91 103 HIS A O 1
ATOM 854 N N . PHE A 1 104 ? 5.910 -15.046 15.691 1.00 60.12 104 PHE A N 1
ATOM 855 C CA . PHE A 1 104 ? 4.544 -15.505 15.454 1.00 60.12 104 PHE A CA 1
ATOM 856 C C . PHE A 1 104 ? 3.943 -16.083 16.739 1.00 60.12 104 PHE A C 1
ATOM 858 O O . PHE A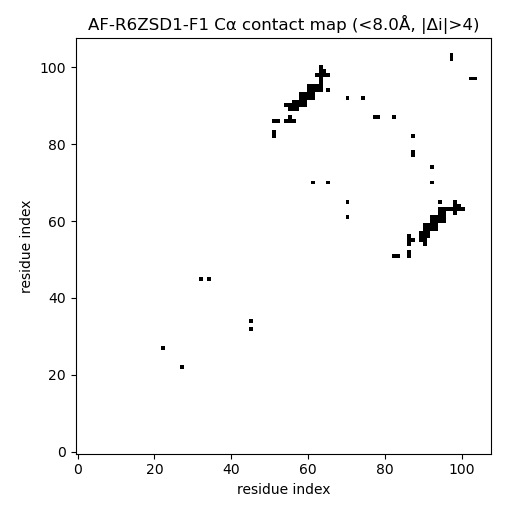 1 104 ? 4.674 -16.693 17.524 1.00 60.12 104 PHE A O 1
ATOM 865 N N . PRO A 1 105 ? 2.630 -15.923 16.979 1.00 55.97 105 PRO A N 1
ATOM 866 C CA . PRO A 1 105 ? 1.966 -16.744 17.977 1.00 55.97 105 PRO A CA 1
ATOM 867 C C . PRO A 1 105 ? 2.141 -18.214 17.574 1.00 55.97 105 PRO A C 1
ATOM 869 O O . PRO A 1 105 ? 1.713 -18.623 16.497 1.00 55.97 105 PRO A O 1
ATOM 872 N N . THR A 1 106 ? 2.799 -19.007 18.418 1.00 51.31 106 THR A N 1
ATOM 873 C CA . THR A 1 106 ? 2.744 -20.465 18.330 1.00 51.31 106 THR A CA 1
ATOM 874 C C . THR A 1 106 ? 1.297 -20.856 18.589 1.00 51.31 106 THR A C 1
ATOM 876 O O . THR A 1 106 ? 0.818 -20.738 19.717 1.00 51.31 106 THR A O 1
ATOM 879 N N . ASN A 1 107 ? 0.577 -21.239 17.533 1.00 49.62 107 ASN A N 1
ATOM 880 C CA . ASN A 1 107 ? -0.760 -21.806 17.672 1.00 49.62 107 ASN A CA 1
ATOM 881 C C . ASN A 1 107 ? -0.686 -22.947 18.704 1.00 49.62 107 ASN A C 1
ATOM 883 O O . ASN A 1 107 ? 0.131 -23.858 18.557 1.00 49.62 107 ASN A O 1
ATOM 887 N N . ARG A 1 108 ? -1.478 -22.830 19.775 1.00 39.03 108 ARG A N 1
ATOM 888 C CA . ARG A 1 108 ? -1.806 -23.935 20.682 1.00 39.03 108 ARG A CA 1
ATOM 889 C C . ARG A 1 108 ? -2.961 -24.727 20.096 1.00 39.03 108 ARG A C 1
ATOM 891 O O . ARG A 1 108 ? -3.855 -24.070 19.518 1.00 39.03 108 ARG A O 1
#

Sequence (108 aa):
MTSVVEMKCYDTTVLGKQKSDPWDYEKETRIMSVLSLPYNRNWEYLDLRLKPEMFRGLKIILSPWSTQKRKEMVEGFLADSELPQEIKDTITIEFSTLKGKLHFPTNR

pLDDT: mean 70.49, std 20.01, range [38.81, 97.06]